Protein AF-A0A5C1DKY8-F1 (afdb_monomer_lite)

Radius of gyration: 18.8 Å; chains: 1; bounding box: 41×62×51 Å

pLDDT: mean 85.3, std 16.8, range [34.16, 98.62]

Sequence (181 aa):
MHEISDIRILAPHAQPHAAARALYPVALSTDGERLAYRPGSPQALPERACLLESLLPEIRQLALHLAMRRGLPPGATPARIAEPADWLAARLLLLAWRQLEVGLDELAGLDEANRRAERLAEAAGWEWTPVLPVLSPARRADGVLRGWSDAPAPAMDEGAVPASLAFRRTAAARFAALFAR

Organism: NCBI:txid2605945

Secondary structure (DSSP, 8-state):
--------S--------------EEEEEE-HHHHHHHS-S--SSPPPSSEEEGGG-HHHHHHHHHHHHHH-PPSSSPPS-SS-HHHHHHHHHHHHTEEEEEE-GGGHHHHHHHHHHHHHHHHHHT----PPEEEE-SSPPPTTEEEEEESSPPTTTTS-HHHHHHHHHHHHHHHHHHTT--

Structure (mmCIF, N/CA/C/O backbone):
data_AF-A0A5C1DKY8-F1
#
_entry.id   AF-A0A5C1DKY8-F1
#
loop_
_atom_site.group_PDB
_atom_site.id
_atom_site.type_symbol
_atom_site.label_atom_id
_atom_site.label_alt_id
_atom_site.label_comp_id
_atom_site.label_asym_id
_atom_site.label_entity_id
_atom_site.label_seq_id
_atom_site.pdbx_PDB_ins_code
_atom_site.Cartn_x
_atom_site.Cartn_y
_atom_site.Cartn_z
_atom_site.occupancy
_atom_site.B_iso_or_equiv
_atom_site.auth_seq_id
_atom_site.auth_comp_id
_atom_site.auth_asym_id
_atom_site.auth_atom_id
_atom_site.pdbx_PDB_model_num
ATOM 1 N N . MET A 1 1 ? 13.594 -45.763 30.839 1.00 35.84 1 MET A N 1
ATOM 2 C CA . MET A 1 1 ? 14.467 -44.927 29.996 1.00 35.84 1 MET A CA 1
ATOM 3 C C . MET A 1 1 ? 13.601 -44.440 28.853 1.00 35.84 1 MET A C 1
ATOM 5 O O . MET A 1 1 ? 13.142 -45.258 28.067 1.00 35.84 1 MET A O 1
ATOM 9 N N . HIS A 1 2 ? 13.206 -43.170 28.930 1.00 40.16 2 HIS A N 1
ATOM 10 C CA . HIS A 1 2 ? 12.398 -42.479 27.930 1.00 40.16 2 HIS A CA 1
ATOM 11 C C . HIS A 1 2 ? 13.102 -42.496 26.576 1.00 40.16 2 HIS A C 1
ATOM 13 O O . HIS A 1 2 ? 14.317 -42.357 26.571 1.00 40.16 2 HIS A O 1
ATOM 19 N N . GLU A 1 3 ? 12.350 -42.598 25.479 1.00 37.50 3 GLU A N 1
ATOM 20 C CA . GLU A 1 3 ? 12.387 -41.576 24.424 1.00 37.50 3 GLU A CA 1
ATOM 21 C C . GLU A 1 3 ? 11.364 -41.863 23.307 1.00 37.50 3 GLU A C 1
ATOM 23 O O . GLU A 1 3 ? 11.417 -42.872 22.612 1.00 37.50 3 GLU A O 1
ATOM 28 N N . ILE A 1 4 ? 10.447 -40.897 23.171 1.00 46.41 4 ILE A N 1
ATOM 29 C CA . ILE A 1 4 ? 9.825 -40.417 21.929 1.00 46.41 4 ILE A CA 1
ATOM 30 C C . ILE A 1 4 ? 8.679 -41.275 21.356 1.00 46.41 4 ILE A C 1
ATOM 32 O O . ILE A 1 4 ? 8.771 -41.937 20.325 1.00 46.41 4 ILE A O 1
ATOM 36 N N . SER A 1 5 ? 7.527 -41.133 22.021 1.00 46.69 5 SER A N 1
ATOM 37 C CA . SER A 1 5 ? 6.261 -40.862 21.329 1.00 46.69 5 SER A CA 1
ATOM 38 C C . SER A 1 5 ? 6.387 -39.535 20.562 1.00 46.69 5 SER A C 1
ATOM 40 O O . SER A 1 5 ? 7.106 -38.648 21.014 1.00 46.69 5 SER A O 1
ATOM 42 N N . ASP A 1 6 ? 5.654 -39.404 19.453 1.00 45.59 6 ASP A N 1
ATOM 43 C CA . ASP A 1 6 ? 5.357 -38.147 18.731 1.00 45.59 6 ASP A CA 1
ATOM 44 C C . ASP A 1 6 ? 6.177 -37.823 17.464 1.00 45.59 6 ASP A C 1
ATOM 46 O O . ASP A 1 6 ? 6.656 -36.710 17.276 1.00 45.59 6 ASP A O 1
ATOM 50 N N . ILE A 1 7 ? 6.207 -38.742 16.489 1.00 43.47 7 ILE A N 1
ATOM 51 C CA . ILE A 1 7 ? 6.442 -38.384 15.067 1.00 43.47 7 ILE A CA 1
ATOM 52 C C . ILE A 1 7 ? 5.161 -38.624 14.255 1.00 43.47 7 ILE A C 1
ATOM 54 O O . ILE A 1 7 ? 5.121 -39.345 13.261 1.00 43.47 7 ILE A O 1
ATOM 58 N N . ARG A 1 8 ? 4.055 -38.033 14.716 1.00 42.84 8 ARG A N 1
ATOM 59 C CA . ARG A 1 8 ? 2.753 -38.075 14.027 1.00 42.84 8 ARG A CA 1
ATOM 60 C C . ARG A 1 8 ? 2.182 -36.701 13.686 1.00 42.84 8 ARG A C 1
ATOM 62 O O . ARG A 1 8 ? 0.975 -36.568 13.535 1.00 42.84 8 ARG A O 1
ATOM 69 N N . ILE A 1 9 ? 3.030 -35.692 13.502 1.00 48.84 9 ILE A N 1
ATOM 70 C CA . ILE A 1 9 ? 2.609 -34.404 12.940 1.00 48.84 9 ILE A CA 1
ATOM 71 C C . ILE A 1 9 ? 3.712 -33.898 12.017 1.00 48.84 9 ILE A C 1
ATOM 73 O O . ILE A 1 9 ? 4.621 -33.217 12.459 1.00 48.84 9 ILE A O 1
ATOM 77 N N . LEU A 1 10 ? 3.653 -34.322 10.756 1.00 40.72 10 LEU A N 1
ATOM 78 C CA . LEU A 1 10 ? 4.162 -33.643 9.553 1.00 40.72 10 LEU A CA 1
ATOM 79 C C . LEU A 1 10 ? 3.843 -34.557 8.359 1.00 40.72 10 LEU A C 1
ATOM 81 O O . LEU A 1 10 ? 4.708 -34.979 7.598 1.00 40.72 10 LEU A O 1
ATOM 85 N N . ALA A 1 11 ? 2.565 -34.919 8.221 1.00 34.16 11 ALA A N 1
ATOM 86 C CA . ALA A 1 11 ? 2.071 -35.345 6.923 1.00 34.16 11 ALA A CA 1
ATOM 87 C C . ALA A 1 11 ? 1.980 -34.074 6.065 1.00 34.16 11 ALA A C 1
ATOM 89 O O . ALA A 1 11 ? 1.294 -33.133 6.478 1.00 34.16 11 ALA A O 1
ATOM 90 N N . PRO A 1 12 ? 2.649 -33.989 4.903 1.00 42.12 12 PRO A N 1
ATOM 91 C CA . PRO A 1 12 ? 2.330 -32.946 3.951 1.00 42.12 12 PRO A CA 1
ATOM 92 C C . PRO A 1 12 ? 0.886 -33.195 3.519 1.00 42.12 12 PRO A C 1
ATOM 94 O O . PRO A 1 12 ? 0.572 -34.223 2.917 1.00 42.12 12 PRO A O 1
ATOM 97 N N . HIS A 1 13 ? -0.011 -32.277 3.873 1.00 43.59 13 HIS A N 1
ATOM 98 C CA . HIS A 1 13 ? -1.317 -32.213 3.243 1.00 43.59 13 HIS A CA 1
ATOM 99 C C . HIS A 1 13 ? -1.077 -32.030 1.745 1.00 43.59 13 HIS A C 1
ATOM 101 O O . HIS A 1 13 ? -0.771 -30.934 1.280 1.00 43.59 13 HIS A O 1
ATOM 107 N N . ALA A 1 14 ? -1.181 -33.128 1.000 1.00 44.25 14 ALA A N 1
ATOM 108 C CA . ALA A 1 14 ? -1.353 -33.114 -0.437 1.00 4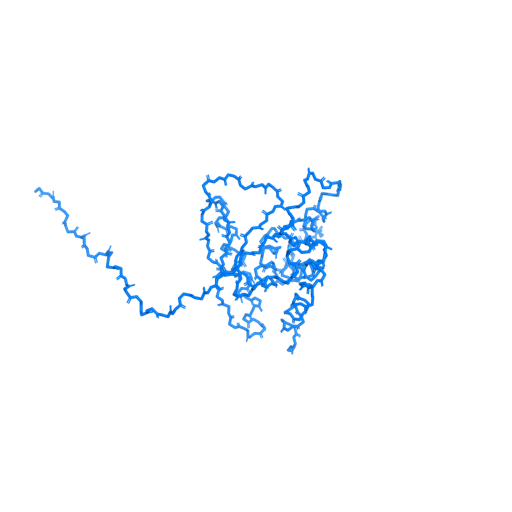4.25 14 ALA A CA 1
ATOM 109 C C . ALA A 1 14 ? -2.686 -32.410 -0.714 1.00 44.25 14 ALA A C 1
ATOM 111 O O . ALA A 1 14 ? -3.749 -33.030 -0.724 1.00 44.25 14 ALA A O 1
ATOM 112 N N . GLN A 1 15 ? -2.641 -31.085 -0.843 1.00 44.91 15 GLN A N 1
ATOM 113 C CA . GLN A 1 15 ? -3.749 -30.335 -1.404 1.00 44.91 15 GLN A CA 1
ATOM 114 C C . GLN A 1 15 ? -3.845 -30.698 -2.892 1.00 44.91 15 GLN A C 1
ATOM 116 O O . GLN A 1 15 ? -2.811 -30.799 -3.559 1.00 44.91 15 GLN A O 1
ATOM 121 N N . PRO A 1 16 ? -5.058 -30.924 -3.425 1.00 40.88 16 PRO A N 1
ATOM 122 C CA . PRO A 1 16 ? -5.236 -31.164 -4.848 1.00 40.88 16 PRO A CA 1
ATOM 123 C C . PRO A 1 16 ? -4.612 -29.995 -5.612 1.00 40.88 16 PRO A C 1
ATOM 125 O O . PRO A 1 16 ? -4.845 -28.839 -5.261 1.00 40.88 16 PRO A O 1
ATOM 128 N N . HIS A 1 17 ? -3.797 -30.309 -6.622 1.00 42.62 17 HIS A N 1
ATOM 129 C CA . HIS A 1 17 ? -3.162 -29.351 -7.524 1.00 42.62 17 HIS A CA 1
ATOM 130 C C . HIS A 1 17 ? -4.225 -28.522 -8.268 1.00 42.62 17 HIS A C 1
ATOM 132 O O . HIS A 1 17 ? -4.499 -28.740 -9.446 1.00 42.62 17 HIS A O 1
ATOM 138 N N . ALA A 1 18 ? -4.815 -27.532 -7.599 1.00 47.47 18 ALA A N 1
ATOM 139 C CA . ALA A 1 18 ? -5.218 -26.318 -8.277 1.00 47.47 18 ALA A CA 1
ATOM 140 C C . ALA A 1 18 ? -3.934 -25.792 -8.917 1.00 47.47 18 ALA A C 1
ATOM 142 O O . ALA A 1 18 ? -2.946 -25.579 -8.210 1.00 47.47 18 ALA A O 1
ATOM 143 N N . ALA A 1 19 ? -3.902 -25.704 -10.248 1.00 51.41 19 ALA A N 1
ATOM 144 C CA . ALA A 1 19 ? -2.748 -25.184 -10.968 1.00 51.41 19 ALA A CA 1
ATOM 145 C C . ALA A 1 19 ? -2.276 -23.912 -10.255 1.00 51.41 19 ALA A C 1
ATOM 147 O O . ALA A 1 19 ? -3.071 -22.986 -10.076 1.00 51.41 19 ALA A O 1
ATOM 148 N N . ALA A 1 20 ? -1.029 -23.915 -9.771 1.00 65.31 20 ALA A N 1
ATOM 149 C CA . ALA A 1 20 ? -0.470 -22.773 -9.068 1.00 65.31 20 ALA A CA 1
ATOM 150 C C . ALA A 1 20 ? -0.654 -21.553 -9.975 1.00 65.31 20 ALA A C 1
ATOM 152 O O . ALA A 1 20 ? -0.116 -21.519 -11.085 1.00 65.31 20 ALA A O 1
ATOM 153 N N . ARG A 1 21 ? -1.498 -20.602 -9.558 1.00 71.94 21 ARG A N 1
ATOM 154 C CA . ARG A 1 21 ? -1.716 -19.378 -10.329 1.00 71.94 21 ARG A CA 1
ATOM 155 C C . ARG A 1 21 ? -0.363 -18.703 -10.515 1.00 71.94 21 ARG A C 1
ATOM 157 O O . ARG A 1 21 ? 0.383 -18.547 -9.551 1.00 71.94 21 ARG A O 1
ATOM 164 N N . ALA A 1 22 ? -0.050 -18.334 -11.754 1.00 86.00 22 ALA A N 1
ATOM 165 C CA . ALA A 1 22 ? 1.158 -17.579 -12.036 1.00 86.00 22 ALA A CA 1
ATOM 166 C C . ALA A 1 22 ? 1.098 -16.247 -11.277 1.00 86.00 22 ALA A C 1
ATOM 168 O O . ALA A 1 22 ? 0.120 -15.508 -11.393 1.00 86.00 22 ALA A O 1
ATOM 169 N N . LEU A 1 23 ? 2.139 -15.969 -10.494 1.00 92.31 23 LEU A N 1
ATOM 170 C CA . LEU A 1 23 ? 2.296 -14.717 -9.770 1.00 92.31 23 LEU A CA 1
ATOM 171 C C . LEU A 1 23 ? 3.363 -13.863 -10.459 1.00 92.31 23 LEU A C 1
ATOM 173 O O . LEU A 1 23 ? 4.450 -14.344 -10.779 1.00 92.31 23 LEU A O 1
ATOM 177 N N . TYR A 1 24 ? 3.053 -12.588 -10.675 1.00 91.75 24 TYR A N 1
ATOM 178 C CA . TYR A 1 24 ? 3.899 -11.649 -11.405 1.00 91.75 24 TYR A CA 1
ATOM 179 C C . TYR A 1 24 ? 4.575 -10.680 -10.436 1.00 91.75 24 TYR A C 1
ATOM 181 O O . TYR A 1 24 ? 3.875 -10.071 -9.622 1.00 91.75 24 TYR A O 1
ATOM 189 N N . PRO A 1 25 ? 5.906 -10.505 -10.510 1.00 91.31 25 PRO A N 1
ATOM 190 C CA . PRO A 1 25 ? 6.613 -9.588 -9.631 1.00 91.31 25 PRO A CA 1
ATOM 191 C C . PRO A 1 25 ? 6.223 -8.138 -9.932 1.00 91.31 25 PRO A C 1
ATOM 193 O O . PRO A 1 25 ? 6.188 -7.705 -11.084 1.00 91.31 25 PRO A O 1
ATOM 196 N N . VAL A 1 26 ? 5.972 -7.376 -8.874 1.00 92.38 26 VAL A N 1
ATOM 197 C CA . VAL A 1 26 ? 5.685 -5.944 -8.915 1.00 92.38 26 VAL A CA 1
ATOM 198 C C . VAL A 1 26 ? 6.522 -5.280 -7.827 1.00 92.38 26 VAL A C 1
ATOM 200 O O . VAL A 1 26 ? 6.245 -5.431 -6.635 1.00 92.38 26 VAL A O 1
ATOM 203 N N . ALA A 1 27 ? 7.562 -4.559 -8.242 1.00 92.12 27 ALA A N 1
ATOM 204 C CA . ALA A 1 27 ? 8.354 -3.729 -7.344 1.00 92.12 27 ALA A CA 1
ATOM 205 C C . ALA A 1 27 ? 7.705 -2.347 -7.178 1.00 92.12 27 ALA A C 1
ATOM 207 O O . ALA A 1 27 ? 7.113 -1.816 -8.119 1.00 92.12 27 ALA A O 1
ATOM 208 N N . LEU A 1 28 ? 7.832 -1.764 -5.988 1.00 93.62 28 LEU A N 1
ATOM 209 C CA . LEU A 1 28 ? 7.353 -0.427 -5.647 1.00 93.62 28 LEU A CA 1
ATOM 210 C C . LEU A 1 28 ? 8.455 0.348 -4.920 1.00 93.62 28 LEU A C 1
ATOM 212 O O . LEU A 1 28 ? 8.940 -0.090 -3.877 1.00 93.62 28 LEU A O 1
ATOM 216 N N . SER A 1 29 ? 8.791 1.534 -5.415 1.00 92.75 29 SER A N 1
ATOM 217 C CA . SER A 1 29 ? 9.568 2.520 -4.673 1.00 92.75 29 SER A CA 1
ATOM 218 C C . SER A 1 29 ? 8.665 3.220 -3.664 1.00 92.75 29 SER A C 1
ATOM 220 O O . SER A 1 29 ? 7.638 3.773 -4.046 1.00 92.75 29 SER A O 1
ATOM 222 N N . THR A 1 30 ? 9.043 3.216 -2.385 1.00 91.25 30 THR A N 1
ATOM 223 C CA . THR A 1 30 ? 8.265 3.814 -1.282 1.00 91.25 30 THR A CA 1
ATOM 224 C C . THR A 1 30 ? 8.578 5.302 -1.076 1.00 91.25 30 THR A C 1
ATOM 226 O O . THR A 1 30 ? 8.651 5.826 0.043 1.00 91.25 30 THR A O 1
ATOM 229 N N . ASP A 1 31 ? 8.831 6.003 -2.181 1.00 88.31 31 ASP A N 1
ATOM 230 C CA . ASP A 1 31 ? 9.192 7.416 -2.197 1.00 88.31 31 ASP A CA 1
ATOM 231 C C . ASP A 1 31 ? 8.070 8.311 -1.650 1.00 88.31 31 ASP A C 1
ATOM 233 O O . ASP A 1 31 ? 8.365 9.291 -0.965 1.00 88.31 31 ASP A O 1
ATOM 237 N N . GLY A 1 32 ? 6.805 7.941 -1.862 1.00 87.50 32 GLY A N 1
ATOM 238 C CA . GLY A 1 32 ? 5.634 8.645 -1.343 1.00 87.50 32 GLY A CA 1
ATOM 239 C C . GLY A 1 32 ? 5.569 8.684 0.187 1.00 87.50 32 GLY A C 1
ATOM 240 O O . GLY A 1 32 ? 5.445 9.768 0.762 1.00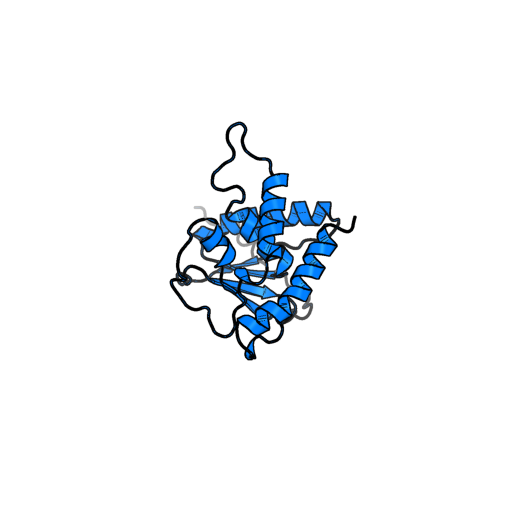 87.50 32 GLY A O 1
ATOM 241 N N . GLU A 1 33 ? 5.698 7.535 0.861 1.00 90.19 33 GLU A N 1
ATOM 242 C CA . GLU A 1 33 ? 5.755 7.480 2.331 1.00 90.19 33 GLU A CA 1
ATOM 243 C C . GLU A 1 33 ? 6.973 8.240 2.858 1.00 90.19 33 GLU A C 1
ATOM 245 O O . GLU A 1 33 ? 6.866 9.048 3.785 1.00 90.19 33 GLU A O 1
ATOM 250 N N . ARG A 1 34 ? 8.145 7.997 2.261 1.00 87.38 34 ARG A N 1
ATOM 251 C CA . ARG A 1 34 ? 9.398 8.599 2.718 1.00 87.38 34 ARG A CA 1
ATOM 252 C C . ARG A 1 34 ? 9.338 10.123 2.637 1.00 87.38 34 ARG A C 1
ATOM 254 O O . ARG A 1 34 ? 9.627 10.784 3.630 1.00 87.38 34 ARG A O 1
ATOM 261 N N . LEU A 1 35 ? 8.926 10.678 1.497 1.00 84.44 35 LEU A N 1
ATOM 262 C CA . LEU A 1 35 ? 8.832 12.127 1.288 1.00 84.44 35 LEU A CA 1
ATOM 263 C C . LEU A 1 35 ? 7.745 12.780 2.149 1.00 84.44 35 LEU A C 1
ATOM 265 O O . LEU A 1 35 ? 7.869 13.960 2.472 1.00 84.44 35 LEU A O 1
ATOM 269 N N . ALA A 1 36 ? 6.715 12.035 2.565 1.00 84.06 36 ALA A N 1
ATOM 270 C CA . ALA A 1 36 ? 5.693 12.552 3.473 1.00 84.06 36 ALA A CA 1
ATOM 271 C C . ALA A 1 36 ? 6.239 12.885 4.875 1.00 84.06 36 ALA A C 1
ATOM 273 O O . ALA A 1 36 ? 5.684 13.762 5.533 1.00 84.06 36 ALA A O 1
ATOM 274 N N . TYR A 1 37 ? 7.314 12.221 5.322 1.00 83.25 37 TYR A N 1
ATOM 275 C CA . TYR A 1 37 ? 7.870 12.391 6.677 1.00 83.25 37 TYR A CA 1
ATOM 276 C C . TYR A 1 37 ? 9.342 12.815 6.716 1.00 83.25 37 TYR A C 1
ATOM 278 O O . TYR A 1 37 ? 9.838 13.228 7.761 1.00 83.25 37 TYR A O 1
ATOM 286 N N . ARG A 1 38 ? 10.058 12.697 5.597 1.00 84.12 38 ARG A N 1
ATOM 287 C CA . ARG A 1 38 ? 11.467 13.071 5.437 1.00 84.12 38 ARG A CA 1
ATOM 288 C C . ARG A 1 38 ? 11.640 13.749 4.073 1.00 84.12 38 ARG A C 1
ATOM 290 O O . ARG A 1 38 ? 12.073 13.095 3.121 1.00 84.12 38 ARG A O 1
ATOM 297 N N . PRO A 1 39 ? 11.252 15.030 3.944 1.00 74.94 39 PRO A N 1
ATOM 298 C CA . PRO A 1 39 ? 11.412 15.762 2.694 1.00 74.94 39 PRO A CA 1
ATOM 299 C C . PRO A 1 39 ? 12.897 15.863 2.314 1.00 74.94 39 PRO A C 1
ATOM 301 O O . PRO A 1 39 ? 13.753 16.082 3.169 1.00 74.94 39 PRO A O 1
ATOM 304 N N . GLY A 1 40 ? 13.205 15.685 1.028 1.00 75.12 40 GLY A N 1
ATOM 305 C CA . GLY A 1 40 ? 14.569 15.719 0.494 1.00 75.12 40 GLY A CA 1
ATOM 306 C C . GLY A 1 40 ? 14.718 14.890 -0.783 1.00 75.12 40 GLY A C 1
ATOM 307 O O . GLY A 1 40 ? 13.779 14.224 -1.216 1.00 75.12 40 GLY A O 1
ATOM 308 N N . SER A 1 41 ? 15.899 14.914 -1.400 1.00 67.62 41 SER A N 1
ATOM 309 C CA . SER A 1 41 ? 16.141 14.167 -2.639 1.00 67.62 41 SER A CA 1
ATOM 310 C C . SER A 1 41 ? 16.067 12.640 -2.427 1.00 67.62 41 SER A C 1
ATOM 312 O O . SER A 1 41 ? 16.451 12.121 -1.370 1.00 67.62 41 SER A O 1
ATOM 314 N N . PRO A 1 42 ? 15.571 11.871 -3.413 1.00 64.56 42 PRO A N 1
ATOM 315 C CA . PRO A 1 42 ? 15.770 10.423 -3.468 1.00 64.56 42 PRO A CA 1
ATOM 316 C C . PRO A 1 42 ? 17.247 10.064 -3.344 1.00 64.56 42 PRO A C 1
ATOM 318 O O . PRO A 1 42 ? 18.083 10.651 -4.021 1.00 64.56 42 PRO A O 1
ATOM 321 N N . GLN A 1 43 ? 17.565 9.128 -2.446 1.00 63.75 43 GLN A N 1
ATOM 322 C CA . GLN A 1 43 ? 18.942 8.655 -2.256 1.00 63.75 43 GLN A CA 1
ATOM 323 C C . GLN A 1 43 ? 19.331 7.579 -3.279 1.00 63.75 43 GLN A C 1
ATOM 325 O O . GLN A 1 43 ? 20.515 7.374 -3.520 1.00 63.75 43 GLN A O 1
ATOM 330 N N . ALA A 1 44 ? 18.349 6.927 -3.905 1.00 66.06 44 ALA A N 1
ATOM 331 C CA . ALA A 1 44 ? 18.559 5.941 -4.954 1.00 66.06 44 ALA A CA 1
ATOM 332 C C . ALA A 1 44 ? 17.512 6.114 -6.057 1.00 66.06 44 ALA A C 1
ATOM 334 O O . ALA A 1 44 ? 16.362 6.472 -5.783 1.00 66.06 44 ALA A O 1
ATOM 335 N N . LEU A 1 45 ? 17.927 5.864 -7.300 1.00 60.81 45 LEU A N 1
ATOM 336 C CA . LEU A 1 45 ? 17.003 5.756 -8.419 1.00 60.81 45 LEU A CA 1
ATOM 337 C C . LEU A 1 45 ? 16.290 4.399 -8.346 1.00 60.81 45 LEU A C 1
ATOM 339 O O . LEU A 1 45 ? 16.938 3.389 -8.063 1.00 60.81 45 LEU A O 1
ATOM 343 N N . PRO A 1 46 ? 14.975 4.363 -8.598 1.00 64.75 46 PRO A N 1
ATOM 344 C CA . PRO A 1 46 ? 14.226 3.120 -8.632 1.00 64.75 46 PRO A CA 1
ATOM 345 C C . PRO A 1 46 ? 14.736 2.231 -9.767 1.00 64.75 46 PRO A C 1
ATOM 347 O O . PRO A 1 46 ? 15.174 2.711 -10.816 1.00 64.75 46 PRO A O 1
ATOM 350 N N . GLU A 1 47 ? 14.677 0.919 -9.558 1.0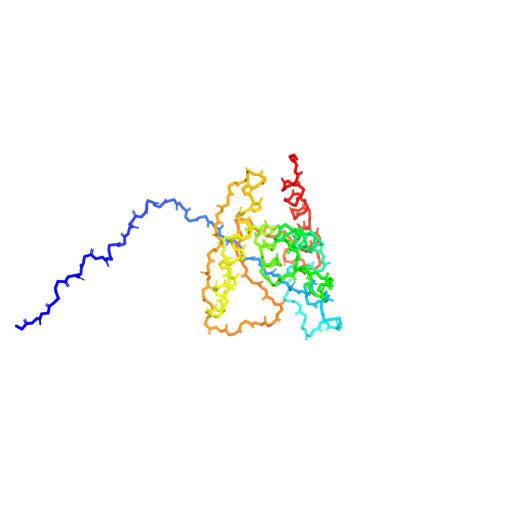0 68.38 47 GLU A N 1
ATOM 351 C CA . GLU A 1 47 ? 14.992 -0.053 -10.602 1.00 68.38 47 GLU A CA 1
ATOM 352 C C . GLU A 1 47 ? 14.099 0.164 -11.832 1.00 68.38 47 GLU A C 1
ATOM 354 O O . GLU A 1 47 ? 12.950 0.590 -11.708 1.00 68.38 47 GLU A O 1
ATOM 359 N N . ARG A 1 48 ? 14.615 -0.138 -13.033 1.00 64.50 48 ARG A N 1
ATOM 360 C CA . ARG A 1 48 ? 13.901 0.119 -14.300 1.00 64.50 48 ARG A CA 1
ATOM 361 C C . ARG A 1 48 ? 12.489 -0.480 -14.331 1.00 64.50 48 ARG A C 1
ATOM 363 O O . ARG A 1 48 ? 11.594 0.154 -14.874 1.00 64.50 48 ARG A O 1
ATOM 370 N N . ALA A 1 49 ? 12.302 -1.647 -13.719 1.00 75.62 49 ALA A N 1
ATOM 371 C CA . ALA A 1 49 ? 11.025 -2.347 -13.618 1.00 75.62 49 ALA A CA 1
ATOM 372 C C . ALA A 1 49 ? 10.400 -2.156 -12.221 1.00 75.62 49 ALA A C 1
ATOM 374 O O . ALA A 1 49 ? 10.271 -3.110 -11.454 1.00 75.62 49 ALA A O 1
ATOM 375 N N . CYS A 1 50 ? 10.040 -0.920 -11.865 1.00 89.62 50 CYS A N 1
ATOM 376 C CA . CYS A 1 50 ? 9.479 -0.581 -10.555 1.00 89.62 50 CYS A CA 1
ATOM 377 C C . CYS A 1 50 ? 8.403 0.506 -10.669 1.00 89.62 50 CYS A C 1
ATOM 379 O O . CYS A 1 50 ? 8.540 1.438 -11.457 1.00 89.62 50 CYS A O 1
ATOM 381 N N . LEU A 1 51 ? 7.343 0.408 -9.869 1.00 93.81 51 LEU A N 1
ATOM 382 C CA . LEU A 1 51 ? 6.334 1.456 -9.721 1.00 93.81 51 LEU A CA 1
ATOM 383 C C . LEU A 1 51 ? 6.821 2.546 -8.752 1.00 93.81 51 LEU A C 1
ATOM 385 O O . LEU A 1 51 ? 7.581 2.273 -7.826 1.00 93.81 51 LEU A O 1
ATOM 389 N N . LEU A 1 52 ? 6.346 3.776 -8.927 1.00 93.44 52 LEU A N 1
ATOM 390 C CA . LEU A 1 52 ? 6.640 4.923 -8.066 1.00 93.44 52 LEU A CA 1
ATOM 391 C C . LEU A 1 52 ? 5.416 5.238 -7.210 1.00 93.44 52 LEU A C 1
ATOM 393 O O . LEU A 1 52 ? 4.367 5.607 -7.741 1.00 93.44 52 LEU A O 1
ATOM 397 N N . GLU A 1 53 ? 5.537 5.125 -5.887 1.00 94.56 53 GLU A N 1
ATOM 398 C CA . GLU A 1 53 ? 4.444 5.438 -4.962 1.00 94.56 53 GLU A CA 1
ATOM 399 C C . GLU A 1 53 ? 4.010 6.910 -5.070 1.00 94.56 53 GLU A C 1
ATOM 401 O O . GLU A 1 53 ? 2.823 7.215 -4.958 1.00 94.56 53 GLU A O 1
ATOM 406 N N . SER A 1 54 ? 4.935 7.824 -5.377 1.00 92.62 54 SER A N 1
ATOM 407 C CA . SER A 1 54 ? 4.642 9.241 -5.641 1.00 92.62 54 SER A CA 1
ATOM 408 C C . SER A 1 54 ? 3.695 9.488 -6.826 1.00 92.62 54 SER A C 1
ATOM 410 O O . SER A 1 54 ? 3.023 10.521 -6.861 1.00 92.62 54 SER A O 1
ATOM 412 N N . LEU A 1 55 ? 3.592 8.545 -7.769 1.00 95.19 55 LEU A N 1
ATOM 413 C CA . LEU A 1 55 ? 2.660 8.594 -8.904 1.00 95.19 55 LEU A CA 1
ATOM 414 C C . LEU A 1 55 ? 1.368 7.795 -8.662 1.00 95.19 55 LEU A C 1
ATOM 416 O O . LEU A 1 55 ? 0.516 7.727 -9.551 1.00 95.19 55 LEU A O 1
ATOM 420 N N . LEU A 1 56 ? 1.202 7.234 -7.462 1.00 96.75 56 LEU A N 1
ATOM 421 C CA . LEU A 1 56 ? 0.042 6.459 -7.016 1.00 96.75 56 LEU A CA 1
ATOM 422 C C . LEU A 1 56 ? -0.576 7.119 -5.765 1.00 96.75 56 LEU A C 1
ATOM 424 O O . LEU A 1 56 ? -0.495 6.570 -4.660 1.00 96.75 56 LEU A O 1
ATOM 428 N N . PRO A 1 57 ? -1.175 8.322 -5.894 1.00 96.19 57 PRO A N 1
ATOM 429 C CA . PRO A 1 57 ? -1.684 9.091 -4.752 1.00 96.19 57 PRO A CA 1
ATOM 430 C C . PRO A 1 57 ? -2.743 8.344 -3.929 1.00 96.19 57 PRO A C 1
ATOM 432 O O . PRO A 1 57 ? -2.904 8.621 -2.738 1.00 96.19 57 PRO A O 1
ATOM 435 N N . GLU A 1 58 ? -3.422 7.375 -4.540 1.00 97.94 58 GLU A N 1
ATOM 436 C CA . GLU A 1 58 ? -4.415 6.514 -3.908 1.00 97.94 58 GLU A CA 1
ATOM 437 C C . GLU A 1 58 ? -3.823 5.739 -2.717 1.00 97.94 58 GLU A C 1
ATOM 439 O O . GLU A 1 58 ? -4.515 5.529 -1.721 1.00 97.94 58 GLU A O 1
ATOM 444 N N . ILE A 1 59 ? -2.526 5.394 -2.751 1.00 97.94 59 ILE A N 1
ATOM 445 C CA . ILE A 1 59 ? -1.843 4.727 -1.629 1.00 97.94 59 ILE A CA 1
ATOM 446 C C . ILE A 1 59 ? -1.812 5.638 -0.401 1.00 97.94 59 ILE A C 1
ATOM 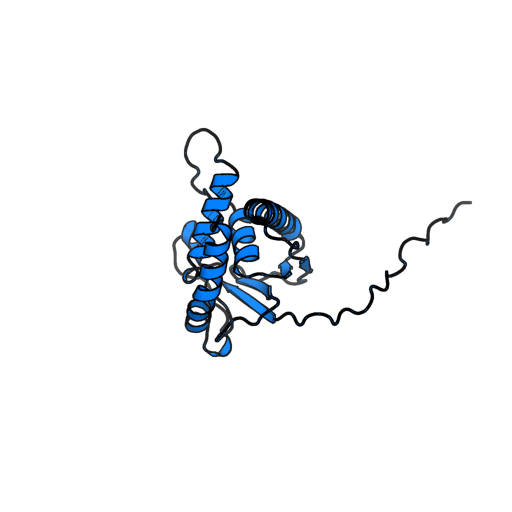448 O O . ILE A 1 59 ? -2.211 5.226 0.689 1.00 97.94 59 ILE A O 1
ATOM 452 N N . ARG A 1 60 ? -1.407 6.903 -0.570 1.00 97.00 60 ARG A N 1
ATOM 453 C CA . ARG A 1 60 ? -1.381 7.874 0.533 1.00 97.00 60 ARG A CA 1
ATOM 454 C C . ARG A 1 60 ? -2.784 8.147 1.069 1.00 97.00 60 ARG A C 1
ATOM 456 O O . ARG A 1 60 ? -2.966 8.240 2.281 1.00 97.00 60 ARG A O 1
ATOM 463 N N . GLN A 1 61 ? -3.764 8.296 0.180 1.00 97.44 61 GLN A N 1
ATOM 464 C CA . GLN A 1 61 ? -5.156 8.530 0.568 1.00 97.44 61 GLN A CA 1
ATOM 465 C C . GLN A 1 61 ? -5.695 7.370 1.409 1.00 97.44 61 GLN A C 1
ATOM 467 O O . GLN A 1 61 ? -6.280 7.595 2.469 1.00 97.44 61 GLN A O 1
ATOM 472 N N . LEU A 1 62 ? -5.438 6.135 0.980 1.00 98.31 62 LEU A N 1
ATOM 473 C CA . LEU A 1 62 ? -5.881 4.939 1.681 1.00 98.31 62 LEU A CA 1
ATOM 474 C C . LEU A 1 62 ? -5.160 4.745 3.019 1.00 98.31 62 LEU A C 1
ATOM 476 O O . LEU A 1 62 ? -5.808 4.425 4.012 1.00 98.31 62 LEU A O 1
ATOM 480 N N . ALA A 1 63 ? -3.852 5.007 3.079 1.00 98.00 63 ALA A N 1
ATOM 481 C CA . ALA A 1 63 ? -3.086 4.953 4.324 1.00 98.00 63 ALA A CA 1
ATOM 482 C C . ALA A 1 63 ? -3.626 5.951 5.363 1.00 98.00 63 ALA A C 1
ATOM 484 O O . ALA A 1 63 ? -3.803 5.613 6.532 1.00 98.00 63 ALA A O 1
ATOM 485 N N . LEU A 1 64 ? -3.957 7.176 4.940 1.00 97.00 64 LEU A N 1
ATOM 486 C CA . LEU A 1 64 ? -4.588 8.163 5.819 1.00 97.00 64 LEU A CA 1
ATOM 487 C C . LEU A 1 64 ? -5.991 7.727 6.249 1.00 97.00 64 LEU A C 1
ATOM 489 O O . LEU A 1 64 ? -6.343 7.890 7.414 1.00 97.00 64 LEU A O 1
ATOM 493 N N . HIS A 1 65 ? -6.778 7.141 5.347 1.00 97.25 65 HIS A N 1
ATOM 494 C CA . HIS A 1 65 ? -8.099 6.621 5.688 1.00 97.25 65 HIS A CA 1
ATOM 495 C C . HIS A 1 65 ? -8.023 5.504 6.741 1.00 97.25 65 HIS A C 1
ATOM 497 O O . HIS A 1 65 ? -8.737 5.551 7.742 1.00 97.25 65 HIS A O 1
ATOM 503 N N . LEU A 1 66 ? -7.119 4.537 6.559 1.00 97.44 66 LEU A N 1
ATOM 504 C CA . LEU A 1 66 ? -6.846 3.473 7.530 1.00 97.44 66 LEU A CA 1
ATOM 505 C C . LEU A 1 66 ? -6.448 4.047 8.897 1.00 97.44 66 LEU A C 1
ATOM 507 O O . LEU A 1 66 ? -7.005 3.646 9.922 1.00 97.44 66 LEU A O 1
ATOM 511 N N . ALA A 1 67 ? -5.568 5.050 8.904 1.00 96.25 67 ALA A N 1
ATOM 512 C CA . ALA A 1 67 ? -5.154 5.736 10.121 1.00 96.25 67 ALA A CA 1
ATOM 513 C C . ALA A 1 67 ? -6.323 6.436 10.834 1.00 96.25 67 ALA A C 1
ATOM 515 O O . ALA A 1 67 ? -6.442 6.342 12.054 1.00 96.25 67 ALA A O 1
ATOM 516 N N . MET A 1 68 ? -7.218 7.098 10.091 1.00 94.81 68 MET A N 1
ATOM 517 C CA . MET A 1 68 ? -8.414 7.729 10.666 1.00 94.81 68 MET A CA 1
ATOM 518 C C . MET A 1 68 ? -9.387 6.704 11.247 1.00 94.81 68 MET A C 1
ATOM 520 O O . MET A 1 68 ? -9.918 6.925 12.332 1.00 94.81 68 MET A O 1
ATOM 524 N N . ARG A 1 69 ? -9.587 5.559 10.580 1.00 93.62 69 ARG A N 1
ATOM 525 C CA . ARG A 1 69 ? -10.450 4.477 11.088 1.00 93.62 69 ARG A CA 1
ATOM 526 C C . ARG A 1 69 ? -9.930 3.846 12.375 1.00 93.62 69 ARG A C 1
ATOM 528 O O . ARG A 1 69 ? -10.727 3.411 13.198 1.00 93.62 69 ARG A O 1
ATOM 535 N N . ARG A 1 70 ? -8.608 3.771 12.542 1.00 91.81 70 ARG A N 1
ATOM 536 C CA . ARG A 1 70 ? -7.973 3.313 13.788 1.00 91.81 70 ARG A CA 1
ATOM 537 C C . ARG A 1 70 ? -8.217 4.281 14.952 1.00 91.81 70 ARG A C 1
ATOM 539 O O . ARG A 1 70 ? -8.177 3.854 16.102 1.00 91.81 70 ARG A O 1
ATOM 546 N N . GLY A 1 71 ? -8.495 5.548 14.646 1.00 90.31 71 GLY A N 1
ATOM 547 C CA . GLY A 1 71 ? -8.577 6.632 15.613 1.00 90.31 71 GLY A CA 1
ATOM 548 C C . GLY A 1 71 ? -7.203 7.238 15.895 1.00 90.31 71 GLY A C 1
ATOM 549 O O . GLY A 1 71 ? -6.179 6.553 15.895 1.00 90.31 71 GLY A O 1
ATOM 550 N N . LEU A 1 72 ? -7.189 8.550 16.129 1.00 88.69 72 LEU A N 1
ATOM 551 C CA . LEU A 1 72 ? -6.001 9.257 16.593 1.00 88.69 72 LEU A CA 1
ATOM 552 C C . LEU A 1 72 ? -5.939 9.243 18.124 1.00 88.69 72 LEU A C 1
ATOM 554 O O . LEU A 1 72 ? -6.988 9.253 18.774 1.00 88.69 72 LEU A O 1
ATOM 558 N N . PRO A 1 73 ? -4.730 9.247 18.712 1.00 86.81 73 PRO A N 1
ATOM 559 C CA . PRO A 1 73 ? -4.587 9.416 20.150 1.00 86.81 73 PRO A CA 1
ATOM 560 C C . PRO A 1 73 ? -5.220 10.745 20.602 1.00 86.81 73 PRO A C 1
ATOM 562 O O . PRO A 1 73 ? -5.192 11.724 19.849 1.00 86.81 73 PRO A O 1
ATOM 565 N N . PRO A 1 74 ? -5.787 10.804 21.820 1.00 87.12 74 PRO A N 1
ATOM 566 C CA . PRO A 1 74 ? -6.350 12.039 22.349 1.00 87.12 74 PRO A CA 1
ATOM 567 C C . PRO A 1 74 ? -5.257 13.102 22.532 1.00 87.12 74 PRO A C 1
ATOM 569 O O . PRO A 1 74 ? -4.130 12.788 22.915 1.00 87.12 74 PRO A O 1
ATOM 572 N N . GLY A 1 75 ? -5.605 14.372 22.306 1.00 88.38 75 GLY A N 1
ATOM 573 C CA . GLY A 1 75 ? -4.691 15.507 22.457 1.00 88.38 75 GLY A CA 1
ATOM 574 C C . GLY A 1 75 ? -4.249 16.102 21.120 1.00 88.38 75 GLY A C 1
ATOM 575 O O . GLY A 1 75 ? -5.053 16.240 20.199 1.00 88.38 75 GLY A O 1
ATOM 576 N N . ALA A 1 76 ? -2.986 16.524 21.034 1.00 86.19 76 ALA A N 1
ATOM 577 C CA . ALA A 1 76 ? -2.448 17.161 19.834 1.00 86.19 76 ALA A CA 1
ATOM 578 C C . ALA A 1 76 ? -2.331 16.169 18.665 1.00 86.19 76 ALA A C 1
ATOM 580 O O . ALA A 1 76 ? -1.920 15.022 18.850 1.00 86.19 76 ALA A O 1
ATOM 581 N N . THR A 1 77 ? -2.631 16.634 17.448 1.00 86.94 77 THR A N 1
ATOM 582 C CA . THR A 1 77 ? -2.463 15.837 16.227 1.00 86.94 77 THR A CA 1
ATOM 583 C C . THR A 1 77 ? -1.007 15.375 16.094 1.00 86.94 77 THR A C 1
ATOM 585 O O . THR A 1 77 ? -0.102 16.215 16.120 1.00 86.94 77 THR A O 1
ATOM 588 N N . PRO A 1 78 ? -0.747 14.065 15.928 1.00 89.31 78 PRO A N 1
ATOM 589 C CA . PRO A 1 78 ? 0.613 13.557 15.831 1.00 89.31 78 PRO A CA 1
ATOM 590 C C . PRO A 1 78 ? 1.293 14.035 14.545 1.00 89.31 78 PRO A C 1
ATOM 592 O O . PRO A 1 78 ? 0.664 14.144 13.492 1.00 89.31 78 PRO A O 1
ATOM 595 N N . ALA A 1 79 ? 2.616 14.219 14.603 1.00 87.50 79 ALA A N 1
ATOM 596 C CA . ALA A 1 79 ? 3.431 14.544 13.427 1.00 87.50 79 ALA A CA 1
ATOM 597 C C . ALA A 1 79 ? 3.331 13.470 12.325 1.00 87.50 79 ALA A C 1
ATOM 599 O O . ALA A 1 79 ? 3.478 13.761 11.138 1.00 87.50 79 ALA A O 1
ATOM 600 N N . ARG A 1 80 ? 3.046 12.221 12.719 1.00 90.19 80 ARG A N 1
ATOM 601 C CA . ARG A 1 80 ? 2.777 11.101 11.822 1.00 90.19 80 ARG A CA 1
ATOM 602 C C . ARG A 1 80 ? 1.369 10.565 12.058 1.00 90.19 80 ARG A C 1
ATOM 604 O O . ARG A 1 80 ? 1.136 9.835 13.011 1.00 90.19 80 ARG A O 1
ATOM 611 N N . ILE A 1 81 ? 0.453 10.924 11.161 1.00 92.88 81 ILE A N 1
ATOM 612 C CA . ILE A 1 81 ? -0.930 10.432 11.183 1.00 92.88 81 ILE A CA 1
ATOM 613 C C . ILE A 1 81 ? -0.993 8.941 10.813 1.00 92.88 81 ILE A C 1
ATOM 615 O O . ILE A 1 81 ? -1.502 8.138 11.588 1.00 92.88 81 ILE A O 1
ATOM 619 N N . ALA A 1 82 ? -0.456 8.571 9.645 1.00 95.06 82 ALA A N 1
ATOM 620 C CA . ALA A 1 82 ? -0.427 7.192 9.163 1.00 95.06 82 ALA A CA 1
ATOM 621 C C . ALA A 1 82 ? 0.888 6.498 9.537 1.00 95.06 82 ALA A C 1
ATOM 623 O O . ALA A 1 82 ? 1.977 6.963 9.184 1.00 95.06 82 ALA A O 1
ATOM 624 N N . GLU A 1 83 ? 0.784 5.376 10.239 1.00 94.19 83 GLU A N 1
ATOM 625 C CA . GLU A 1 83 ? 1.903 4.536 10.674 1.00 94.19 83 GLU A CA 1
ATOM 626 C C . GLU A 1 83 ? 2.416 3.640 9.535 1.00 94.19 83 GLU A C 1
ATOM 628 O O . GLU A 1 83 ? 1.697 3.439 8.555 1.00 94.19 83 GLU A O 1
ATOM 633 N N . PRO A 1 84 ? 3.624 3.045 9.643 1.00 94.38 84 PRO A N 1
ATOM 634 C CA . PRO A 1 84 ? 4.142 2.133 8.617 1.00 94.38 84 PRO A CA 1
ATOM 635 C C . PRO A 1 84 ? 3.159 1.023 8.215 1.00 94.38 84 PRO A C 1
ATOM 637 O O . PRO A 1 84 ? 3.038 0.708 7.035 1.00 94.38 84 PRO A O 1
ATOM 640 N N . ALA A 1 85 ? 2.405 0.475 9.174 1.00 96.69 85 ALA A N 1
ATOM 641 C CA . ALA A 1 85 ? 1.414 -0.562 8.899 1.00 96.69 85 ALA A CA 1
ATOM 642 C C . ALA A 1 85 ? 0.184 -0.049 8.123 1.00 96.69 85 ALA A C 1
ATOM 644 O O . ALA A 1 85 ? -0.391 -0.815 7.355 1.00 96.69 85 ALA A O 1
ATOM 645 N N . ASP A 1 86 ? -0.197 1.231 8.253 1.00 97.88 86 ASP A N 1
ATOM 646 C CA . ASP A 1 86 ? -1.264 1.834 7.432 1.00 97.88 86 ASP A CA 1
ATOM 647 C C . ASP A 1 86 ? -0.820 1.961 5.971 1.00 97.88 86 ASP A C 1
ATOM 649 O O . ASP A 1 86 ? -1.561 1.619 5.049 1.00 97.88 86 ASP A O 1
ATOM 653 N N . TRP A 1 87 ? 0.419 2.416 5.762 1.00 98.00 87 TRP A N 1
ATOM 654 C CA . TRP A 1 87 ? 1.030 2.504 4.436 1.00 98.00 87 TRP A CA 1
ATOM 655 C C . TRP A 1 87 ? 1.183 1.128 3.798 1.00 98.00 87 TRP A C 1
ATOM 657 O O . TRP A 1 87 ? 0.821 0.946 2.637 1.00 98.00 87 TRP A O 1
ATOM 667 N N . LEU A 1 88 ? 1.672 0.142 4.554 1.00 98.19 88 LEU A N 1
ATOM 668 C CA . LEU A 1 88 ? 1.806 -1.215 4.046 1.00 98.19 88 LEU A CA 1
ATOM 669 C C . LEU A 1 88 ? 0.440 -1.809 3.689 1.00 98.19 88 LEU A C 1
ATOM 671 O O . LEU A 1 88 ? 0.281 -2.262 2.562 1.00 98.19 88 LEU A O 1
ATOM 675 N N . ALA A 1 89 ? -0.561 -1.723 4.568 1.00 98.62 89 ALA A N 1
ATOM 676 C CA . ALA A 1 89 ? -1.913 -2.215 4.294 1.00 98.62 89 ALA A CA 1
ATOM 677 C C . ALA A 1 89 ? -2.523 -1.589 3.027 1.00 98.62 89 ALA A C 1
ATOM 679 O O . ALA A 1 89 ? -3.097 -2.297 2.199 1.00 98.62 89 ALA A O 1
ATOM 680 N N . ALA A 1 90 ? -2.337 -0.279 2.829 1.00 98.50 90 ALA A N 1
ATOM 681 C CA . ALA A 1 90 ? -2.769 0.402 1.612 1.00 98.50 90 ALA A CA 1
ATOM 682 C C . ALA A 1 90 ? -2.097 -0.166 0.349 1.00 98.50 90 ALA A C 1
ATOM 684 O O . ALA A 1 90 ? -2.764 -0.381 -0.665 1.00 98.50 90 ALA A O 1
ATOM 685 N N . ARG A 1 91 ? -0.790 -0.456 0.411 1.00 98.19 91 ARG A N 1
ATOM 686 C CA . ARG A 1 91 ? -0.046 -1.089 -0.690 1.00 98.19 91 ARG A CA 1
ATOM 687 C C . ARG A 1 91 ? -0.551 -2.501 -0.967 1.00 98.19 91 ARG A C 1
ATOM 689 O O . ARG A 1 91 ? -0.788 -2.815 -2.130 1.00 98.19 91 ARG A O 1
ATOM 696 N N . LEU A 1 92 ? -0.768 -3.318 0.071 1.00 98.12 92 LEU A N 1
ATOM 697 C CA . LEU A 1 92 ? -1.288 -4.685 -0.080 1.00 98.12 92 LEU A CA 1
ATOM 698 C C . LEU A 1 92 ? -2.622 -4.675 -0.845 1.00 98.12 92 LEU A C 1
ATOM 700 O O . LEU A 1 92 ? -2.778 -5.409 -1.822 1.00 98.12 92 LEU A O 1
ATOM 704 N N . LEU A 1 93 ? -3.546 -3.791 -0.450 1.00 97.19 93 LEU A N 1
ATOM 705 C CA . LEU A 1 93 ? -4.869 -3.649 -1.064 1.00 97.19 93 LEU A CA 1
ATOM 706 C C . LEU A 1 93 ? -4.799 -3.149 -2.515 1.00 97.19 93 LEU A C 1
ATOM 708 O O . LEU A 1 93 ? -5.394 -3.745 -3.413 1.00 97.19 93 LEU A O 1
ATOM 712 N N . LEU A 1 94 ? -4.077 -2.054 -2.771 1.00 97.44 94 LEU A N 1
ATOM 713 C CA . LEU A 1 94 ? -4.094 -1.402 -4.086 1.00 97.44 94 LEU A CA 1
ATOM 714 C C . LEU A 1 94 ? -3.211 -2.100 -5.117 1.00 97.44 94 LEU A C 1
ATOM 716 O O . LEU A 1 94 ? -3.552 -2.102 -6.302 1.00 97.44 94 LEU A O 1
ATOM 720 N N . LEU A 1 95 ? -2.111 -2.726 -4.694 1.00 96.56 95 LEU A N 1
ATOM 721 C CA . LEU A 1 95 ? -1.264 -3.532 -5.577 1.00 96.56 95 LEU A CA 1
ATOM 722 C C . LEU A 1 95 ? -1.809 -4.952 -5.761 1.00 96.56 95 LEU A C 1
ATOM 724 O O . LEU A 1 95 ? -1.457 -5.614 -6.741 1.00 96.56 95 LEU A O 1
ATOM 728 N N . ALA A 1 96 ? -2.740 -5.374 -4.898 1.00 95.31 96 ALA A N 1
ATOM 729 C CA . ALA A 1 96 ? -3.281 -6.729 -4.851 1.00 95.31 96 ALA A CA 1
ATOM 730 C C . ALA A 1 96 ? -2.156 -7.775 -4.794 1.00 95.31 96 ALA A C 1
ATOM 732 O O . ALA A 1 96 ? -2.148 -8.747 -5.555 1.00 95.31 96 ALA A O 1
ATOM 733 N N . TRP A 1 97 ? -1.167 -7.526 -3.932 1.00 96.31 97 TRP A N 1
ATOM 734 C CA . TRP A 1 97 ? -0.098 -8.484 -3.688 1.00 96.31 97 TRP A CA 1
ATOM 735 C C . TRP A 1 97 ? -0.665 -9.725 -2.995 1.00 96.3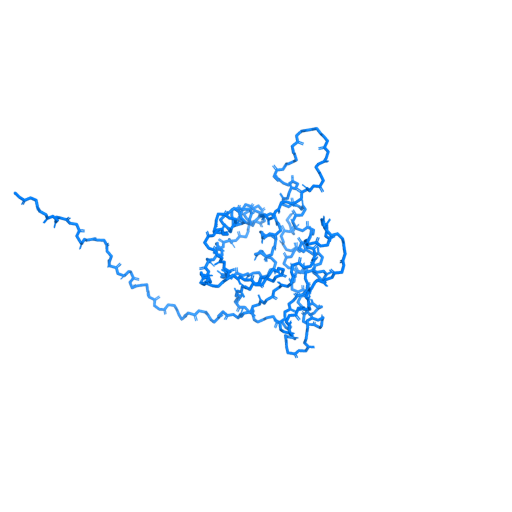1 97 TRP A C 1
ATOM 737 O O . TRP A 1 97 ? -1.507 -9.626 -2.111 1.00 96.31 97 TRP A O 1
ATOM 747 N N . ARG A 1 98 ? -0.194 -10.900 -3.403 1.00 96.62 98 ARG A N 1
ATOM 748 C CA . ARG A 1 98 ? -0.431 -12.204 -2.767 1.00 96.62 98 ARG A CA 1
ATOM 749 C C . ARG A 1 98 ? 0.750 -12.647 -1.927 1.00 96.62 98 ARG A C 1
ATOM 751 O O . ARG A 1 98 ? 0.585 -13.377 -0.955 1.00 96.62 98 ARG A O 1
ATOM 758 N N . GLN A 1 99 ? 1.931 -12.183 -2.308 1.00 96.94 99 GLN A N 1
ATOM 759 C CA . GLN A 1 99 ? 3.180 -12.433 -1.615 1.00 96.94 99 GLN A CA 1
ATOM 760 C C . GLN A 1 99 ? 3.968 -11.132 -1.487 1.00 96.94 99 GLN A C 1
ATOM 762 O O . GLN A 1 99 ? 3.891 -10.279 -2.375 1.00 96.94 99 GLN A O 1
ATOM 767 N N . LEU A 1 100 ? 4.730 -10.996 -0.405 1.00 96.06 100 LEU A N 1
ATOM 768 C CA . LEU A 1 100 ? 5.606 -9.856 -0.157 1.00 96.06 100 LEU A CA 1
ATOM 769 C C . LEU A 1 100 ? 6.970 -10.335 0.327 1.00 96.06 100 LEU A C 1
ATOM 771 O O . LEU A 1 100 ? 7.059 -11.120 1.268 1.00 96.06 100 LEU A O 1
ATOM 775 N N . GLU A 1 101 ? 8.026 -9.823 -0.292 1.00 94.25 101 GLU A N 1
ATOM 776 C CA . GLU A 1 101 ? 9.390 -10.057 0.153 1.00 94.25 101 GLU A CA 1
ATOM 777 C C . GLU A 1 101 ? 9.655 -9.300 1.461 1.00 94.25 101 GLU A C 1
ATOM 779 O O . GLU A 1 101 ? 9.543 -8.071 1.503 1.00 94.25 101 GLU A O 1
ATOM 784 N N . VAL A 1 102 ? 10.016 -10.025 2.523 1.00 93.19 102 VAL A N 1
ATOM 785 C CA . VAL A 1 102 ? 10.217 -9.469 3.871 1.00 93.19 102 VAL A CA 1
ATOM 786 C C . VAL A 1 102 ? 11.405 -10.109 4.591 1.00 93.19 102 VAL A C 1
ATOM 788 O O . VAL A 1 102 ? 11.730 -11.278 4.371 1.00 93.19 102 VAL A O 1
ATOM 791 N N . GLY A 1 103 ? 12.048 -9.336 5.466 1.00 91.50 103 GLY A N 1
ATOM 792 C CA . GLY A 1 103 ? 12.963 -9.841 6.489 1.00 91.50 103 GLY A CA 1
ATOM 793 C C . GLY A 1 103 ? 12.218 -10.418 7.699 1.00 91.50 103 GLY A C 1
ATOM 794 O O . GLY A 1 103 ? 11.018 -10.202 7.877 1.00 91.50 103 GLY A O 1
ATOM 795 N N . LEU A 1 104 ? 12.934 -11.149 8.560 1.00 90.50 104 LEU A N 1
ATOM 796 C CA . LEU A 1 104 ? 12.356 -11.731 9.783 1.00 90.50 104 LEU A CA 1
ATOM 797 C C . LEU A 1 104 ? 11.835 -10.664 10.758 1.00 90.50 104 LEU A C 1
ATOM 799 O O . LEU A 1 104 ? 10.816 -10.867 11.412 1.00 90.50 104 LEU A O 1
ATOM 803 N N . ASP A 1 105 ? 12.513 -9.522 10.833 1.00 91.31 105 ASP A N 1
ATOM 804 C CA . ASP A 1 105 ? 12.156 -8.372 11.667 1.00 91.31 105 ASP A CA 1
ATOM 805 C C . ASP A 1 105 ? 10.912 -7.617 11.167 1.00 91.31 105 ASP A C 1
ATOM 807 O O . ASP A 1 105 ? 10.324 -6.826 11.903 1.00 91.31 105 ASP A O 1
ATOM 811 N N . GLU A 1 106 ? 10.464 -7.897 9.943 1.00 92.69 106 GLU A N 1
ATOM 812 C CA . GLU A 1 106 ? 9.337 -7.221 9.297 1.00 92.69 106 GLU A CA 1
ATOM 813 C C . GLU A 1 106 ? 8.030 -8.026 9.369 1.00 92.69 106 GLU A C 1
ATOM 815 O O . GLU A 1 106 ? 6.959 -7.489 9.074 1.00 92.69 106 GLU A O 1
ATOM 820 N N . LEU A 1 107 ? 8.089 -9.292 9.807 1.00 94.81 107 LEU A N 1
ATOM 821 C CA . LEU A 1 107 ? 6.938 -10.202 9.865 1.00 94.81 107 LEU A CA 1
ATOM 822 C C . LEU A 1 107 ? 5.786 -9.642 10.707 1.00 94.81 107 LEU A C 1
ATOM 824 O O . LEU A 1 107 ? 4.650 -9.591 10.244 1.00 94.81 107 LEU A O 1
ATOM 828 N N . ALA A 1 108 ? 6.083 -9.124 11.901 1.00 96.56 108 ALA A N 1
ATOM 829 C CA . ALA A 1 108 ? 5.062 -8.529 12.765 1.00 96.56 108 ALA A CA 1
ATOM 830 C C . ALA A 1 108 ? 4.396 -7.295 12.124 1.00 96.56 108 ALA A C 1
ATOM 832 O O . ALA A 1 108 ? 3.210 -7.033 12.339 1.00 96.56 108 ALA A O 1
ATOM 833 N N . GLY A 1 109 ? 5.151 -6.541 11.317 1.00 96.88 109 GLY A N 1
ATOM 834 C CA . GLY A 1 109 ? 4.631 -5.410 10.552 1.00 96.88 109 GLY A CA 1
ATOM 835 C C . GLY A 1 109 ? 3.701 -5.849 9.420 1.00 96.88 109 GLY A C 1
ATOM 836 O O . GLY A 1 109 ? 2.654 -5.230 9.220 1.00 96.88 109 GLY A O 1
ATOM 837 N N . LEU A 1 110 ? 4.048 -6.932 8.715 1.00 97.88 110 LEU A N 1
ATOM 838 C CA . LEU A 1 110 ? 3.192 -7.535 7.692 1.00 97.88 110 LEU A CA 1
ATOM 839 C C . LEU A 1 110 ? 1.891 -8.083 8.294 1.00 97.88 110 LEU A C 1
ATOM 841 O O . LEU A 1 110 ? 0.822 -7.830 7.741 1.00 97.88 110 LE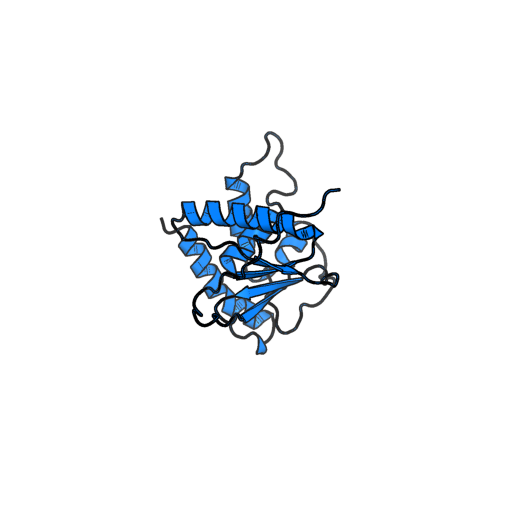U A O 1
ATOM 845 N N . ASP A 1 111 ? 1.953 -8.756 9.443 1.00 98.31 111 ASP A N 1
ATOM 846 C CA . ASP A 1 111 ? 0.763 -9.270 10.132 1.00 98.31 111 ASP A CA 1
ATOM 847 C C . ASP A 1 111 ? -0.205 -8.144 10.509 1.00 98.31 111 ASP A C 1
ATOM 849 O O . ASP A 1 111 ? -1.411 -8.231 10.270 1.00 98.31 111 ASP A O 1
ATOM 853 N N . GLU A 1 112 ? 0.315 -7.047 11.063 1.00 98.50 112 GLU A N 1
ATOM 854 C CA . GLU A 1 112 ? -0.511 -5.889 11.403 1.00 98.50 112 GLU A CA 1
ATOM 855 C C . GLU A 1 112 ? -1.096 -5.211 10.157 1.00 98.50 112 GLU A C 1
ATOM 857 O O . GLU A 1 112 ? -2.264 -4.812 10.161 1.00 98.50 112 GLU A O 1
ATOM 862 N N . ALA A 1 113 ? -0.327 -5.117 9.071 1.00 98.62 113 ALA A N 1
ATOM 863 C CA . ALA A 1 113 ? -0.823 -4.596 7.803 1.00 98.62 113 ALA A CA 1
ATOM 864 C C . ALA A 1 113 ? -1.936 -5.477 7.212 1.00 98.62 113 ALA A C 1
ATOM 866 O O . ALA A 1 113 ? -2.964 -4.952 6.783 1.00 98.62 113 ALA A O 1
ATOM 867 N N . ASN A 1 114 ? -1.783 -6.803 7.253 1.00 98.62 114 ASN A N 1
ATOM 868 C CA . ASN A 1 114 ? -2.815 -7.752 6.835 1.00 98.62 114 ASN A CA 1
ATOM 869 C C . ASN A 1 114 ? -4.100 -7.583 7.658 1.00 98.62 114 ASN A C 1
ATOM 871 O O . ASN A 1 114 ? -5.169 -7.458 7.068 1.00 98.62 114 ASN A O 1
ATOM 875 N N . ARG A 1 115 ? -4.008 -7.471 8.993 1.00 98.19 115 ARG A N 1
ATOM 876 C CA . ARG A 1 115 ? -5.175 -7.215 9.864 1.00 98.19 115 ARG A CA 1
ATOM 877 C C . ARG A 1 115 ? -5.874 -5.888 9.566 1.00 98.19 115 ARG A C 1
ATOM 879 O O . ARG A 1 115 ? -7.085 -5.755 9.738 1.00 98.19 115 ARG A O 1
ATOM 886 N N . ARG A 1 116 ? -5.123 -4.845 9.200 1.00 97.94 116 ARG A N 1
ATOM 887 C CA . ARG A 1 116 ? -5.693 -3.539 8.814 1.00 97.94 116 ARG A CA 1
ATOM 888 C C . ARG A 1 116 ? -6.382 -3.618 7.451 1.00 97.94 116 ARG A C 1
ATOM 890 O O . ARG A 1 116 ? -7.476 -3.076 7.305 1.00 97.94 116 ARG A O 1
ATOM 897 N N . ALA A 1 117 ? -5.763 -4.306 6.493 1.00 98.06 117 ALA A N 1
ATOM 898 C CA . ALA A 1 117 ? -6.324 -4.531 5.166 1.00 98.06 117 ALA A CA 1
ATOM 899 C C . ALA A 1 117 ? -7.617 -5.356 5.226 1.00 98.06 117 ALA A C 1
ATOM 901 O O . ALA A 1 117 ? -8.617 -4.943 4.647 1.00 98.06 117 ALA A O 1
ATOM 902 N N . GLU A 1 118 ? -7.615 -6.448 5.994 1.00 97.81 118 GLU A N 1
ATOM 903 C CA . GLU A 1 118 ? -8.769 -7.323 6.218 1.00 97.81 118 GLU A CA 1
ATOM 904 C C . GLU A 1 118 ? -9.970 -6.544 6.753 1.00 97.81 118 GLU A C 1
ATOM 906 O O . GLU A 1 118 ? -11.009 -6.502 6.106 1.00 97.81 118 GLU A O 1
ATOM 911 N N . ARG A 1 119 ? -9.801 -5.803 7.857 1.00 96.56 119 ARG A N 1
ATOM 912 C CA . ARG A 1 119 ? -10.887 -4.998 8.443 1.00 96.56 119 ARG A CA 1
ATOM 913 C C . ARG A 1 119 ? -11.483 -3.979 7.473 1.00 96.56 119 ARG A C 1
ATOM 915 O O . ARG A 1 119 ? -12.675 -3.678 7.547 1.00 96.56 119 ARG A O 1
ATOM 922 N N . LEU A 1 120 ? -10.661 -3.382 6.607 1.00 96.75 120 LEU A N 1
ATOM 923 C CA . LEU A 1 120 ? -11.164 -2.442 5.608 1.00 96.75 120 LEU A CA 1
ATOM 924 C C . LEU A 1 120 ? -11.890 -3.168 4.469 1.00 96.75 120 LEU A C 1
ATOM 926 O O . LEU A 1 120 ? -12.964 -2.723 4.069 1.00 96.75 120 LEU A O 1
ATOM 930 N N . ALA A 1 121 ? -11.330 -4.274 3.978 1.00 95.88 121 ALA A N 1
ATOM 931 C CA . ALA A 1 121 ? -11.945 -5.105 2.952 1.00 95.88 121 ALA A CA 1
ATOM 932 C C . ALA A 1 121 ? -13.298 -5.662 3.422 1.00 95.88 121 ALA A C 1
ATOM 934 O O . ALA A 1 121 ? -14.291 -5.507 2.717 1.00 95.88 121 ALA A O 1
ATOM 935 N N . GLU A 1 122 ? -13.382 -6.191 4.643 1.00 95.06 122 GLU A N 1
ATOM 936 C CA . GLU A 1 122 ? -14.627 -6.656 5.265 1.00 95.06 122 GLU A CA 1
ATOM 937 C C . GLU A 1 122 ? -15.675 -5.544 5.356 1.00 95.06 122 GLU A C 1
ATOM 939 O O . GLU A 1 122 ? -16.837 -5.752 5.011 1.00 95.06 122 GLU A O 1
ATOM 944 N N . ALA A 1 123 ? -15.274 -4.332 5.755 1.00 94.00 123 ALA A N 1
ATOM 945 C CA . ALA A 1 123 ? -16.181 -3.186 5.800 1.00 94.00 123 ALA A CA 1
ATOM 946 C C . ALA A 1 123 ? -16.680 -2.763 4.405 1.00 94.00 123 ALA A C 1
ATOM 948 O O . ALA A 1 123 ? -17.794 -2.256 4.283 1.00 94.00 123 ALA A O 1
ATOM 949 N N . ALA A 1 124 ? -15.887 -3.000 3.358 1.00 93.75 124 ALA A N 1
ATOM 950 C CA . ALA A 1 124 ? -16.304 -2.868 1.962 1.00 93.75 124 ALA A CA 1
ATOM 951 C C . ALA A 1 124 ? -17.065 -4.115 1.446 1.00 93.75 124 ALA A C 1
ATOM 953 O O . ALA A 1 124 ? -17.614 -4.105 0.344 1.00 93.75 124 ALA A O 1
ATOM 954 N N . GLY A 1 125 ? -17.159 -5.185 2.243 1.00 93.38 125 GLY A N 1
ATOM 955 C CA . GLY A 1 125 ? -17.680 -6.513 1.896 1.00 93.38 125 GLY A CA 1
ATOM 956 C C . GLY A 1 125 ? -16.937 -7.189 0.756 1.00 93.38 125 GLY A C 1
ATOM 957 O O . GLY A 1 125 ? -17.556 -7.777 -0.128 1.00 93.38 125 GLY A O 1
ATOM 958 N N . TRP A 1 126 ? -15.619 -7.059 0.764 1.00 92.75 126 TRP A N 1
ATOM 959 C CA . TRP A 1 126 ? -14.712 -7.792 -0.098 1.00 92.75 126 TRP A CA 1
ATOM 960 C C . TRP A 1 126 ? -14.154 -8.996 0.644 1.00 92.75 126 TRP A C 1
ATOM 962 O O . TRP A 1 126 ? -13.856 -8.916 1.834 1.00 92.75 126 TRP A O 1
ATOM 972 N N . GLU A 1 127 ? -13.942 -10.088 -0.083 1.00 90.75 127 GLU A N 1
ATOM 973 C CA . GLU A 1 127 ? -13.127 -11.186 0.423 1.00 90.75 127 GLU A CA 1
ATOM 974 C C . GLU A 1 127 ? -11.655 -10.769 0.420 1.00 90.75 127 GLU A C 1
ATOM 976 O O . GLU A 1 127 ? -11.109 -10.340 -0.602 1.00 90.75 127 GLU A O 1
ATOM 981 N N . TRP A 1 128 ? -11.004 -10.907 1.573 1.00 93.00 128 TRP A N 1
ATOM 982 C CA . TRP A 1 128 ? -9.579 -10.657 1.724 1.00 93.00 128 TRP A CA 1
ATOM 983 C C . TRP A 1 128 ? -8.832 -11.965 1.953 1.00 93.00 128 TRP A C 1
ATOM 985 O O . TRP A 1 128 ? -9.251 -12.819 2.728 1.00 93.00 128 TRP A O 1
ATOM 995 N N . THR A 1 129 ? -7.696 -12.115 1.278 1.00 94.38 129 THR A N 1
ATOM 996 C CA . THR A 1 129 ? -6.740 -13.186 1.561 1.00 94.38 129 THR A CA 1
ATOM 997 C C . THR A 1 129 ? -5.453 -12.534 2.045 1.00 94.38 129 THR A C 1
ATOM 999 O O . THR A 1 129 ? -4.898 -11.729 1.291 1.00 94.38 129 THR A O 1
ATOM 1002 N N . PRO A 1 130 ? -4.964 -12.866 3.253 1.00 96.75 130 PRO A N 1
ATOM 1003 C CA . PRO A 1 130 ? -3.719 -12.316 3.767 1.00 96.75 130 PRO A CA 1
ATOM 1004 C C . PRO A 1 130 ? -2.546 -12.522 2.808 1.00 96.75 130 PRO A C 1
ATOM 1006 O O . PRO A 1 130 ? -2.383 -13.587 2.208 1.00 96.75 130 PRO A O 1
ATOM 1009 N N . VAL A 1 131 ? -1.713 -11.494 2.689 1.00 98.00 131 VAL A N 1
ATOM 1010 C CA . VAL A 1 131 ? -0.484 -11.532 1.896 1.00 98.00 131 VAL A CA 1
ATOM 1011 C C . VAL A 1 131 ? 0.554 -12.364 2.630 1.00 98.00 131 VAL A C 1
ATOM 1013 O O . VAL A 1 131 ? 0.834 -12.113 3.803 1.00 98.00 131 VAL A O 1
ATOM 1016 N N . LEU A 1 132 ? 1.130 -13.342 1.933 1.00 97.56 132 LEU A N 1
ATOM 1017 C CA . LEU A 1 132 ? 2.092 -14.274 2.510 1.00 97.56 132 LEU A CA 1
ATOM 1018 C C . LEU A 1 132 ? 3.525 -13.719 2.450 1.00 97.56 132 LEU A C 1
ATOM 1020 O O . LEU A 1 132 ? 3.905 -13.104 1.449 1.00 97.56 132 LEU A O 1
ATOM 1024 N N . PRO A 1 133 ? 4.352 -13.955 3.480 1.00 96.56 133 PRO A N 1
ATOM 1025 C CA . PRO A 1 133 ? 5.750 -13.559 3.449 1.00 96.56 133 PRO A CA 1
ATOM 1026 C C . PRO A 1 133 ? 6.565 -14.462 2.514 1.00 96.56 133 PRO A C 1
ATOM 1028 O O . PRO A 1 133 ? 6.445 -15.687 2.541 1.00 96.56 133 PRO A O 1
ATOM 1031 N N . VAL A 1 134 ? 7.458 -13.853 1.740 1.00 94.56 134 VAL A N 1
ATOM 1032 C CA . VAL A 1 134 ? 8.585 -14.514 1.074 1.00 94.56 134 VAL A CA 1
ATOM 1033 C C . VAL A 1 134 ? 9.843 -14.045 1.788 1.00 94.56 134 VAL A C 1
ATOM 1035 O O . VAL A 1 134 ? 10.214 -12.875 1.703 1.00 94.56 134 VAL A O 1
ATOM 1038 N N . LEU A 1 135 ? 10.472 -14.941 2.547 1.00 92.56 135 LEU A N 1
ATOM 1039 C CA . LEU A 1 135 ? 11.628 -14.581 3.364 1.00 92.56 135 LEU A CA 1
ATOM 1040 C C . LEU A 1 135 ? 12.840 -14.285 2.481 1.00 92.56 135 LEU A C 1
ATOM 1042 O O . LEU A 1 135 ? 13.300 -15.153 1.738 1.00 92.56 135 LEU A O 1
ATOM 1046 N N . SER A 1 136 ? 13.371 -13.070 2.602 1.00 85.19 136 SER A N 1
ATOM 1047 C CA . SER A 1 136 ? 14.615 -12.681 1.943 1.00 85.19 136 SER A CA 1
ATOM 1048 C C . SER A 1 136 ? 15.798 -12.878 2.890 1.00 85.19 136 SER A C 1
ATOM 1050 O O . SER A 1 136 ? 15.788 -12.336 3.997 1.00 85.19 136 SER A O 1
ATOM 1052 N N . PRO A 1 137 ? 16.837 -13.635 2.494 1.00 73.44 137 PRO A N 1
ATOM 1053 C CA . PRO A 1 137 ? 18.026 -13.833 3.321 1.00 73.44 137 PRO A CA 1
ATOM 1054 C C . PRO A 1 137 ? 18.944 -12.601 3.343 1.00 73.44 137 PRO A C 1
ATOM 1056 O O . PRO A 1 137 ? 19.853 -12.528 4.167 1.00 73.44 137 PRO A O 1
ATOM 1059 N N . ALA A 1 138 ? 18.739 -11.645 2.432 1.00 72.19 138 ALA A N 1
ATOM 1060 C CA . ALA A 1 138 ? 19.552 -10.444 2.303 1.00 72.19 138 ALA A CA 1
ATOM 1061 C C . ALA A 1 138 ? 18.799 -9.212 2.812 1.00 72.19 138 ALA A C 1
ATOM 1063 O O . ALA A 1 138 ? 17.581 -9.096 2.674 1.00 72.19 138 ALA A O 1
ATOM 1064 N N . ARG A 1 139 ? 19.546 -8.243 3.356 1.00 67.12 139 ARG A N 1
ATOM 1065 C CA . ARG A 1 139 ? 18.985 -6.931 3.682 1.00 67.12 139 ARG A CA 1
ATOM 1066 C C . ARG A 1 139 ? 18.495 -6.279 2.390 1.00 67.12 139 ARG A C 1
ATOM 1068 O O . ARG A 1 139 ? 19.296 -6.020 1.491 1.00 67.12 139 ARG A O 1
ATOM 1075 N N . ARG A 1 140 ? 17.189 -6.023 2.302 1.00 71.56 140 ARG A N 1
ATOM 1076 C CA . ARG A 1 140 ? 16.588 -5.350 1.147 1.00 71.56 140 ARG A CA 1
ATOM 1077 C C . ARG A 1 140 ? 17.143 -3.932 1.014 1.00 71.56 140 ARG A C 1
ATOM 1079 O O . ARG A 1 140 ? 17.507 -3.301 2.006 1.00 71.56 140 ARG A O 1
ATOM 1086 N N . ALA A 1 141 ? 17.197 -3.434 -0.219 1.00 70.88 141 ALA A N 1
ATOM 1087 C CA . ALA A 1 141 ? 17.518 -2.035 -0.462 1.00 70.88 141 ALA A CA 1
ATOM 1088 C C . ALA A 1 141 ? 16.455 -1.145 0.200 1.00 70.88 141 ALA A C 1
ATOM 1090 O O . ALA A 1 141 ? 15.254 -1.323 -0.031 1.00 70.88 141 ALA A O 1
ATOM 1091 N N . ASP A 1 142 ? 16.900 -0.193 1.021 1.00 76.88 142 ASP A N 1
ATOM 1092 C CA . ASP A 1 142 ? 16.003 0.757 1.673 1.00 76.88 142 ASP A CA 1
ATOM 1093 C C . ASP A 1 142 ? 15.183 1.512 0.611 1.00 76.88 142 ASP A C 1
ATOM 1095 O O . ASP A 1 142 ? 15.720 2.031 -0.368 1.00 76.88 142 ASP A O 1
ATOM 1099 N N . GLY A 1 143 ? 13.867 1.593 0.814 1.00 84.19 143 GLY A N 1
ATOM 1100 C CA . GLY A 1 143 ? 12.975 2.361 -0.061 1.00 84.19 143 GLY A CA 1
ATOM 1101 C C . GLY A 1 143 ? 12.381 1.602 -1.253 1.00 84.19 143 GLY A C 1
ATOM 1102 O O . GLY A 1 143 ? 11.731 2.232 -2.088 1.00 84.19 143 GLY A O 1
ATOM 1103 N N . VAL A 1 144 ? 12.571 0.280 -1.348 1.00 88.19 144 VAL A N 1
ATOM 1104 C CA . VAL A 1 144 ? 11.911 -0.566 -2.357 1.00 88.19 144 VAL A CA 1
ATOM 1105 C C . VAL A 1 144 ? 11.235 -1.763 -1.696 1.00 88.19 144 VAL A C 1
ATOM 1107 O O . VAL A 1 144 ? 11.829 -2.454 -0.870 1.00 88.19 144 VAL A O 1
ATOM 1110 N N . LEU A 1 145 ? 9.990 -2.026 -2.083 1.00 91.94 145 LEU A N 1
ATOM 1111 C CA . LEU A 1 145 ? 9.245 -3.239 -1.756 1.00 91.94 145 LEU A CA 1
ATOM 1112 C C . LEU A 1 145 ? 9.086 -4.093 -3.011 1.00 91.94 145 LEU A C 1
ATOM 1114 O O . LEU A 1 145 ? 8.923 -3.563 -4.109 1.00 91.94 145 LEU A O 1
ATOM 1118 N N . ARG A 1 146 ? 9.109 -5.415 -2.847 1.00 91.94 146 ARG A N 1
ATOM 1119 C CA . ARG A 1 146 ? 8.884 -6.382 -3.924 1.00 91.94 146 ARG A CA 1
ATOM 1120 C C . ARG A 1 146 ? 7.784 -7.330 -3.487 1.00 91.94 146 ARG A C 1
ATOM 1122 O O . ARG A 1 146 ? 7.928 -8.014 -2.481 1.00 91.94 146 ARG A O 1
ATOM 1129 N N . GLY A 1 147 ? 6.686 -7.343 -4.224 1.00 93.75 147 GLY A N 1
ATOM 1130 C CA . GLY A 1 147 ? 5.615 -8.305 -4.018 1.00 93.75 147 GLY A CA 1
ATOM 1131 C C . GLY A 1 147 ? 5.223 -8.967 -5.323 1.00 93.75 147 GLY A C 1
ATOM 1132 O O . GLY A 1 147 ? 5.746 -8.631 -6.387 1.00 93.75 147 GLY A O 1
ATOM 1133 N N . TRP A 1 148 ? 4.284 -9.901 -5.244 1.00 94.88 148 TRP A N 1
ATOM 1134 C CA . TRP A 1 148 ? 3.774 -10.597 -6.415 1.00 94.88 148 TRP A CA 1
ATOM 1135 C C . TRP A 1 148 ? 2.257 -10.533 -6.475 1.00 94.88 148 TRP A C 1
ATOM 1137 O O . TRP A 1 148 ? 1.596 -10.781 -5.470 1.00 94.88 148 TRP A O 1
ATOM 1147 N N . SER A 1 149 ? 1.712 -10.224 -7.648 1.00 93.38 149 SER A N 1
ATOM 1148 C CA . SER A 1 149 ? 0.271 -10.083 -7.892 1.00 93.38 149 SER A CA 1
ATOM 1149 C C . SER A 1 149 ? -0.220 -11.125 -8.901 1.00 93.38 149 SER A C 1
ATOM 1151 O O . SER A 1 149 ? 0.560 -11.651 -9.691 1.00 93.38 149 SER A O 1
ATOM 1153 N N . ASP A 1 150 ? -1.530 -11.386 -8.929 1.00 91.31 150 ASP A N 1
ATOM 1154 C CA . ASP A 1 150 ? -2.153 -12.333 -9.879 1.00 91.31 150 ASP A CA 1
ATOM 1155 C C . ASP A 1 150 ? -2.129 -11.849 -11.344 1.00 91.31 150 ASP A C 1
ATOM 1157 O O . ASP A 1 150 ? -2.454 -12.600 -12.263 1.00 91.31 150 ASP A O 1
ATOM 1161 N N . ALA A 1 151 ? -1.789 -10.579 -11.570 1.00 89.38 151 ALA A N 1
ATOM 1162 C CA . ALA A 1 151 ? -1.718 -9.964 -12.887 1.00 89.38 151 ALA A CA 1
ATOM 1163 C C . ALA A 1 151 ? -0.427 -9.146 -13.020 1.00 89.38 151 ALA A C 1
ATOM 1165 O O . ALA A 1 151 ? -0.000 -8.530 -12.036 1.00 89.38 151 ALA A O 1
ATOM 1166 N N . PRO A 1 152 ? 0.178 -9.097 -14.218 1.00 88.31 152 PRO A N 1
ATOM 1167 C CA . PRO A 1 152 ? 1.349 -8.269 -14.454 1.00 88.31 152 PRO A CA 1
ATOM 1168 C C . PRO A 1 152 ? 0.999 -6.786 -14.315 1.00 88.31 152 PRO A C 1
ATOM 1170 O O . PRO A 1 152 ? -0.082 -6.341 -14.713 1.00 88.31 152 PRO A O 1
ATOM 1173 N N . ALA A 1 153 ? 1.936 -6.002 -13.784 1.00 86.88 153 ALA A N 1
ATOM 1174 C CA . ALA A 1 153 ? 1.849 -4.554 -13.894 1.00 86.88 153 ALA A CA 1
ATOM 1175 C C . ALA A 1 153 ? 2.044 -4.140 -15.372 1.00 86.88 153 ALA A C 1
ATOM 1177 O O . ALA A 1 153 ? 2.895 -4.711 -16.059 1.00 86.88 153 ALA A O 1
ATOM 1178 N N . PRO A 1 154 ? 1.251 -3.186 -15.891 1.00 87.50 154 PRO A N 1
ATOM 1179 C CA . PRO A 1 154 ? 1.345 -2.755 -17.280 1.00 87.50 154 PRO A CA 1
ATOM 1180 C C . PRO A 1 154 ? 2.616 -1.928 -17.518 1.00 87.50 154 PRO A C 1
ATOM 1182 O O . PRO A 1 154 ? 3.066 -1.224 -16.615 1.00 87.50 154 PRO A O 1
ATOM 1185 N N . ALA A 1 155 ? 3.146 -1.973 -18.746 1.00 84.75 155 ALA A N 1
ATOM 1186 C CA . ALA A 1 155 ? 4.244 -1.120 -19.226 1.00 84.75 155 ALA A CA 1
ATOM 1187 C C . ALA A 1 155 ? 5.532 -1.158 -18.370 1.00 84.75 155 ALA A C 1
ATOM 1189 O O . ALA A 1 155 ? 6.274 -0.181 -18.300 1.00 84.75 155 ALA A O 1
ATOM 1190 N N . MET A 1 156 ? 5.808 -2.279 -17.692 1.00 82.62 156 MET A N 1
ATOM 1191 C CA . MET A 1 156 ? 6.989 -2.434 -16.823 1.00 82.62 156 MET A CA 1
ATOM 1192 C C . MET A 1 156 ? 8.321 -2.406 -17.587 1.00 82.62 156 MET A C 1
ATOM 1194 O O . MET A 1 156 ? 9.361 -2.101 -17.007 1.00 82.62 156 MET A O 1
ATOM 1198 N N . ASP A 1 157 ? 8.292 -2.720 -18.877 1.00 85.56 157 ASP A N 1
ATOM 1199 C CA . ASP A 1 157 ? 9.403 -2.650 -19.825 1.00 85.56 157 ASP A CA 1
ATOM 1200 C C . ASP A 1 157 ? 9.651 -1.232 -20.369 1.00 85.56 157 ASP A C 1
ATOM 1202 O O . ASP A 1 157 ? 10.763 -0.922 -20.797 1.00 85.56 157 ASP A O 1
ATOM 1206 N N . GLU A 1 158 ? 8.660 -0.342 -20.278 1.00 86.50 158 GLU A N 1
ATOM 1207 C CA . GLU A 1 158 ? 8.746 1.060 -20.712 1.00 86.50 158 GLU A CA 1
ATOM 1208 C C . GLU A 1 158 ? 9.376 1.985 -19.649 1.00 86.50 158 GLU A C 1
ATOM 1210 O O . GLU A 1 158 ? 9.662 3.158 -19.908 1.00 86.50 158 GLU A O 1
ATOM 1215 N N . GLY A 1 159 ? 9.638 1.459 -18.449 1.00 87.50 159 GLY A N 1
ATOM 1216 C CA . GLY A 1 159 ? 10.266 2.166 -17.335 1.00 87.50 159 GLY A CA 1
ATOM 1217 C C . GLY A 1 159 ? 9.287 2.629 -16.252 1.00 87.50 159 GLY A C 1
ATOM 1218 O O . GLY A 1 159 ? 8.067 2.582 -16.399 1.00 87.50 159 GLY A O 1
ATOM 1219 N N . ALA A 1 160 ? 9.839 3.115 -15.137 1.00 89.44 160 ALA A N 1
ATOM 1220 C CA . ALA A 1 160 ? 9.077 3.345 -13.910 1.00 89.44 160 ALA A CA 1
ATOM 1221 C C . ALA A 1 160 ? 7.930 4.365 -14.036 1.00 89.44 160 ALA A C 1
ATOM 1223 O O . ALA A 1 160 ? 6.850 4.158 -13.483 1.00 89.44 160 ALA A O 1
ATOM 1224 N N . VAL A 1 161 ? 8.135 5.468 -14.765 1.00 91.25 161 VAL A N 1
ATOM 1225 C CA . VAL A 1 161 ? 7.110 6.518 -14.914 1.00 91.25 161 VAL A CA 1
ATOM 1226 C C . VAL A 1 161 ? 5.931 6.040 -15.779 1.00 91.25 161 VAL A C 1
ATOM 1228 O O . VAL A 1 161 ? 4.806 6.084 -15.271 1.00 91.25 161 VAL A O 1
ATOM 1231 N N . PRO A 1 162 ? 6.129 5.541 -17.021 1.00 91.94 162 PRO A N 1
ATOM 1232 C CA . PRO A 1 162 ? 5.036 4.967 -17.813 1.00 91.94 162 PRO A CA 1
ATOM 1233 C C . PRO A 1 162 ? 4.302 3.832 -17.093 1.00 91.94 162 PRO A C 1
ATOM 1235 O O . PRO A 1 162 ? 3.070 3.860 -17.027 1.00 91.94 162 PRO A O 1
ATOM 1238 N N . ALA A 1 163 ? 5.038 2.905 -16.466 1.00 92.31 163 ALA A N 1
ATOM 1239 C CA . ALA A 1 163 ? 4.459 1.807 -15.693 1.00 92.31 163 ALA A CA 1
ATOM 1240 C C . ALA A 1 163 ? 3.539 2.313 -14.573 1.00 92.31 163 ALA A C 1
ATOM 1242 O O . ALA A 1 163 ? 2.405 1.855 -14.428 1.00 92.31 163 ALA A O 1
ATOM 1243 N N . SER A 1 164 ? 3.986 3.319 -13.815 1.00 94.44 164 SER A N 1
ATOM 1244 C CA . SER A 1 164 ? 3.207 3.898 -12.713 1.00 94.44 164 SER A CA 1
ATOM 1245 C C . SER A 1 164 ? 1.942 4.597 -13.196 1.00 94.44 164 SER A C 1
ATOM 1247 O O . SER A 1 164 ? 0.871 4.396 -12.628 1.00 94.44 164 SER A O 1
ATOM 1249 N N . LEU A 1 165 ? 2.033 5.385 -14.272 1.00 94.25 165 LEU A N 1
ATOM 1250 C CA . LEU A 1 165 ? 0.874 6.068 -14.849 1.00 94.25 165 LEU A CA 1
ATOM 1251 C C . LEU A 1 165 ? -0.144 5.077 -15.424 1.00 94.25 165 LEU A C 1
ATOM 1253 O O . LEU A 1 165 ? -1.353 5.272 -15.272 1.00 94.25 165 LEU A O 1
ATOM 1257 N N . ALA A 1 166 ? 0.328 4.001 -16.056 1.00 93.50 166 ALA A N 1
ATOM 1258 C CA . ALA A 1 166 ? -0.530 2.937 -16.557 1.00 93.50 166 ALA A CA 1
ATOM 1259 C C . ALA A 1 166 ? -1.198 2.165 -15.407 1.00 93.50 166 ALA A C 1
ATOM 1261 O O . ALA A 1 166 ? -2.412 1.941 -15.444 1.00 93.50 166 ALA A O 1
ATOM 1262 N N . PHE A 1 167 ? -0.438 1.823 -14.362 1.00 95.56 167 PHE A N 1
ATOM 1263 C CA . PHE A 1 167 ? -0.941 1.123 -13.180 1.00 95.56 167 PHE A CA 1
ATOM 1264 C C . PHE A 1 167 ? -1.920 1.978 -12.365 1.00 95.56 167 PHE A C 1
ATOM 1266 O O . PHE A 1 167 ? -2.863 1.443 -11.780 1.00 95.56 167 PHE A O 1
ATOM 1273 N N . ARG A 1 168 ? -1.762 3.309 -12.364 1.00 95.88 168 ARG A N 1
ATOM 1274 C CA . ARG A 1 168 ? -2.626 4.228 -11.611 1.00 95.88 168 ARG A CA 1
ATOM 1275 C C . ARG A 1 168 ? -4.110 4.033 -11.909 1.00 95.88 168 ARG A C 1
ATOM 1277 O O . ARG A 1 168 ? -4.916 4.117 -10.993 1.00 95.88 168 ARG A O 1
ATOM 1284 N N . ARG A 1 169 ? -4.495 3.718 -13.152 1.00 93.00 169 ARG A N 1
ATOM 1285 C CA . ARG A 1 169 ? -5.903 3.423 -13.488 1.00 93.00 169 ARG A CA 1
ATOM 1286 C C . ARG A 1 169 ? -6.437 2.222 -12.705 1.00 93.00 169 ARG A C 1
ATOM 1288 O O . ARG A 1 169 ? -7.541 2.282 -12.170 1.00 93.00 169 ARG A O 1
ATOM 1295 N N . THR A 1 170 ? -5.638 1.164 -12.594 1.00 94.25 170 THR A N 1
ATOM 1296 C CA . THR A 1 170 ? -5.958 -0.024 -11.793 1.00 94.25 170 THR A CA 1
ATOM 1297 C C . THR A 1 170 ? -6.036 0.319 -10.307 1.00 94.25 170 THR A C 1
ATOM 1299 O O . THR A 1 170 ? -6.987 -0.082 -9.638 1.00 94.25 170 THR A O 1
ATOM 1302 N N . ALA A 1 171 ? -5.072 1.091 -9.793 1.00 95.81 171 ALA A N 1
ATOM 1303 C CA . ALA A 1 171 ? -5.067 1.534 -8.399 1.00 95.81 171 ALA A CA 1
ATOM 1304 C C . ALA A 1 171 ? -6.298 2.394 -8.066 1.00 95.81 171 ALA A C 1
ATOM 1306 O O . ALA A 1 171 ? -6.972 2.132 -7.075 1.00 95.81 171 ALA A O 1
ATOM 1307 N N . ALA A 1 172 ? -6.647 3.355 -8.924 1.00 96.50 172 ALA A N 1
ATOM 1308 C CA . ALA A 1 172 ? -7.818 4.214 -8.771 1.00 96.50 172 ALA A CA 1
ATOM 1309 C C . ALA A 1 172 ? -9.135 3.432 -8.813 1.00 96.50 172 ALA A C 1
ATOM 1311 O O . ALA A 1 172 ? -10.011 3.681 -7.989 1.00 96.50 172 ALA A O 1
ATOM 1312 N N . ALA A 1 173 ? -9.266 2.453 -9.714 1.00 94.88 173 ALA A N 1
ATOM 1313 C CA . ALA A 1 173 ? -10.447 1.594 -9.765 1.00 94.88 173 ALA A CA 1
ATOM 1314 C C . ALA A 1 173 ? -10.605 0.765 -8.480 1.00 94.88 173 ALA A C 1
ATOM 1316 O O . ALA A 1 173 ? -11.694 0.714 -7.911 1.00 94.88 173 ALA A O 1
ATOM 1317 N N . ARG A 1 174 ? -9.514 0.165 -7.983 1.00 95.25 174 ARG A N 1
ATOM 1318 C CA . ARG A 1 174 ? -9.509 -0.576 -6.709 1.00 95.25 174 ARG A CA 1
ATOM 1319 C C . ARG A 1 174 ? -9.843 0.335 -5.534 1.00 95.25 174 ARG A C 1
ATOM 1321 O O . ARG A 1 174 ? -10.682 -0.016 -4.715 1.00 95.25 174 ARG A O 1
ATOM 1328 N N . PHE A 1 175 ? -9.229 1.513 -5.483 1.00 97.19 175 PHE A N 1
ATOM 1329 C CA . PHE A 1 175 ? -9.502 2.509 -4.456 1.00 97.19 175 PHE A CA 1
ATOM 1330 C C . PHE A 1 175 ? -10.978 2.912 -4.449 1.00 97.19 175 PHE A C 1
ATOM 1332 O O . PHE A 1 175 ? -11.623 2.814 -3.414 1.00 97.19 175 PHE A O 1
ATOM 1339 N N . ALA A 1 176 ? -11.538 3.303 -5.597 1.00 96.38 176 ALA A N 1
ATOM 1340 C CA . ALA A 1 176 ? -12.943 3.694 -5.702 1.00 96.38 176 ALA A CA 1
ATOM 1341 C C . ALA A 1 176 ? -13.887 2.566 -5.266 1.00 96.38 176 ALA A C 1
ATOM 1343 O O . ALA A 1 176 ? -14.865 2.803 -4.559 1.00 96.38 176 ALA A O 1
ATOM 1344 N N . ALA A 1 177 ? -13.569 1.329 -5.641 1.00 94.25 177 ALA A N 1
ATOM 1345 C CA . ALA A 1 177 ? -14.403 0.182 -5.337 1.00 94.25 177 ALA A CA 1
ATOM 1346 C C . ALA A 1 177 ? -14.406 -0.186 -3.831 1.00 94.25 177 ALA A C 1
ATOM 1348 O O . ALA A 1 177 ? -15.385 -0.769 -3.367 1.00 94.25 177 ALA A O 1
ATOM 1349 N N . LEU A 1 178 ? -13.395 0.222 -3.045 1.00 94.31 178 LEU A N 1
ATOM 1350 C CA . LEU A 1 178 ? -13.411 0.105 -1.574 1.00 94.31 178 LEU A CA 1
ATOM 1351 C C . LEU A 1 178 ? -14.459 1.019 -0.906 1.00 94.31 178 LEU A C 1
ATOM 1353 O O . LEU A 1 178 ? -14.815 0.790 0.247 1.00 94.31 178 LEU A O 1
ATOM 1357 N N . PHE A 1 179 ? -14.951 2.044 -1.610 1.00 93.19 179 PHE A N 1
ATOM 1358 C CA . PHE A 1 179 ? -15.870 3.060 -1.076 1.00 93.19 179 PHE A CA 1
ATOM 1359 C C . PHE A 1 179 ? -17.214 3.131 -1.811 1.00 93.19 179 PHE A C 1
ATOM 1361 O O . PHE A 1 179 ? -17.998 4.038 -1.562 1.00 93.19 179 PHE A O 1
ATOM 1368 N N . ALA A 1 180 ? -17.496 2.204 -2.727 1.00 87.31 180 ALA A N 1
ATOM 1369 C CA . ALA A 1 180 ? -18.676 2.249 -3.593 1.00 87.31 180 ALA A CA 1
ATOM 1370 C C . ALA A 1 180 ? -19.994 1.799 -2.913 1.00 87.31 180 ALA A C 1
ATOM 1372 O O . ALA A 1 180 ? -20.915 1.375 -3.610 1.00 87.31 180 ALA A O 1
ATOM 1373 N N . ARG A 1 181 ? -20.083 1.845 -1.577 1.00 67.12 181 ARG A N 1
ATOM 1374 C CA . ARG A 1 181 ? -21.228 1.354 -0.788 1.00 67.12 181 ARG A CA 1
ATOM 1375 C C . ARG A 1 181 ? -21.919 2.462 -0.016 1.00 67.12 181 ARG A C 1
ATOM 1377 O O . ARG A 1 181 ? -21.201 3.343 0.504 1.00 67.12 181 ARG A O 1
#

Foldseek 3Di:
DDDDDDPPPDDPPPDPCPPDQDWAKEKEFQVVVCCLQPPDDDPDDDDFLYAYVVLQVLLVVQQLVLLVVVPDDPDDGDSDSGDLLSSLLSCCQLVVFQEWEDEPVCVVSLVSNQVSNCVLCVVLPHDDDRRHYDYDPDDDDPRMIMTIHSDYQPPSVVGHPVSNNSSNVSSVVSSVSSVVD